Protein AF-A0A968NNT9-F1 (afdb_monomer_lite)

Sequence (101 aa):
MTQLTFDQFLHPLSEFPQVINPNNTGEPMLDFHTMAGLVLYAACANNHQQASEEILSTSAINAGIVDVEVLFERCKTGDRAAILQMISLMASGMETNIITN

Foldseek 3Di:
DPQDDLVLQQAPPFPPPDFDDPPVPDDTDGQLLNVLSVLLCCCLRVVPVVSLVVLCVLLVVPCPPDPLVVLSVCSNVSNSVSSNVSSVSNSVSVVVVVVVD

Secondary structure (DSSP, 8-state):
-PPP-GGGG--TT--TT-EE-TTSSS--EE-HHHHHHHHHHHHHHTT-HHHHHHHHHHHHTT-SS--HHHHHHHHHHT-HHHHHHHHHHHHHHHHHHHHT-

Radius of gyration: 13.61 Å; chains: 1; bounding box: 32×38×32 Å

pLDDT: mean 76.69, std 12.19, range [41.78, 91.5]

Structure (mmCIF, N/CA/C/O backbone):
data_AF-A0A968NNT9-F1
#
_entry.id   AF-A0A968NNT9-F1
#
loop_
_atom_site.group_PDB
_atom_site.id
_atom_site.type_symbol
_atom_site.label_atom_id
_atom_site.label_alt_id
_atom_site.label_comp_id
_atom_site.label_asym_id
_atom_site.label_entity_id
_atom_site.label_seq_id
_atom_site.pdbx_PDB_ins_code
_atom_site.Cartn_x
_atom_site.Cartn_y
_atom_site.Cartn_z
_atom_site.occupancy
_atom_site.B_iso_or_equiv
_atom_site.auth_seq_id
_atom_site.auth_comp_id
_atom_site.auth_asym_id
_atom_site.auth_atom_id
_atom_site.pdbx_PDB_model_num
ATOM 1 N N . MET A 1 1 ? 0.821 -15.588 10.966 1.00 57.06 1 MET A N 1
ATOM 2 C CA . MET A 1 1 ? 0.535 -14.408 10.125 1.00 57.06 1 MET A CA 1
ATOM 3 C C . MET A 1 1 ? 0.694 -14.827 8.683 1.00 57.06 1 MET A C 1
ATOM 5 O O . MET A 1 1 ? 1.629 -15.567 8.396 1.00 57.06 1 MET A O 1
ATOM 9 N N . THR A 1 2 ? -0.223 -14.421 7.812 1.00 66.94 2 THR A N 1
ATOM 10 C CA . THR A 1 2 ? -0.061 -14.601 6.366 1.00 66.94 2 THR A CA 1
ATOM 11 C C . THR A 1 2 ? 1.131 -13.765 5.918 1.00 66.94 2 THR A C 1
ATOM 13 O O . THR A 1 2 ? 1.236 -12.603 6.302 1.00 66.94 2 THR A O 1
ATOM 16 N N . GLN A 1 3 ? 2.056 -14.352 5.162 1.00 74.69 3 GLN A N 1
ATOM 17 C CA . GLN A 1 3 ? 3.175 -13.601 4.607 1.00 74.69 3 GLN A CA 1
ATOM 18 C C . GLN A 1 3 ? 2.652 -12.734 3.460 1.00 74.69 3 GLN A C 1
ATOM 20 O O . GLN A 1 3 ? 2.132 -13.258 2.476 1.00 74.69 3 GLN A O 1
ATOM 25 N N . LEU A 1 4 ? 2.761 -11.417 3.621 1.00 82.62 4 LEU A N 1
ATOM 26 C CA . LEU A 1 4 ? 2.401 -10.449 2.592 1.00 82.62 4 LEU A CA 1
ATOM 27 C C . LEU A 1 4 ? 3.458 -10.465 1.486 1.00 82.62 4 LEU A C 1
ATOM 29 O O . LEU A 1 4 ? 4.656 -10.488 1.776 1.00 82.62 4 LEU A O 1
ATOM 33 N N . THR A 1 5 ? 3.026 -10.448 0.229 1.00 86.44 5 THR A N 1
ATOM 34 C CA . THR A 1 5 ? 3.928 -10.367 -0.929 1.00 86.44 5 THR A CA 1
ATOM 35 C C . THR A 1 5 ? 3.764 -9.030 -1.631 1.00 86.44 5 THR A C 1
ATOM 37 O O . THR A 1 5 ? 2.682 -8.447 -1.619 1.00 86.44 5 THR A O 1
ATOM 40 N N . PHE A 1 6 ? 4.833 -8.547 -2.265 1.00 84.12 6 PHE A N 1
ATOM 41 C CA . PHE A 1 6 ? 4.834 -7.253 -2.949 1.00 84.12 6 PHE A CA 1
ATOM 42 C C . PHE A 1 6 ? 3.716 -7.124 -4.001 1.00 84.12 6 PHE A C 1
ATOM 44 O O . PHE A 1 6 ? 3.088 -6.076 -4.095 1.00 84.12 6 PHE A O 1
ATOM 51 N N . ASP A 1 7 ? 3.374 -8.207 -4.707 1.00 88.25 7 ASP A N 1
ATOM 52 C CA . ASP A 1 7 ? 2.312 -8.212 -5.728 1.00 88.25 7 ASP A CA 1
ATOM 53 C C . ASP A 1 7 ? 0.928 -7.819 -5.185 1.00 88.25 7 ASP A C 1
ATOM 55 O O . ASP A 1 7 ? 0.067 -7.346 -5.928 1.00 88.25 7 ASP A O 1
ATOM 59 N N . GLN A 1 8 ? 0.691 -7.989 -3.881 1.00 87.94 8 GLN A N 1
ATOM 60 C CA . GLN A 1 8 ? -0.559 -7.568 -3.243 1.00 87.94 8 GLN A CA 1
ATOM 61 C C . GLN A 1 8 ? -0.679 -6.041 -3.144 1.00 87.94 8 GLN A C 1
ATOM 63 O O . GLN A 1 8 ? -1.794 -5.538 -3.012 1.00 87.94 8 GLN A O 1
ATOM 68 N N . PHE A 1 9 ? 0.445 -5.327 -3.249 1.00 90.69 9 PHE A N 1
ATOM 69 C CA . PHE A 1 9 ? 0.566 -3.873 -3.143 1.00 90.69 9 PHE A CA 1
ATOM 70 C C . PHE A 1 9 ? 0.657 -3.182 -4.509 1.00 90.69 9 PHE A C 1
ATOM 72 O O . PHE A 1 9 ? 0.842 -1.969 -4.573 1.00 90.69 9 PHE A O 1
ATOM 79 N N . LEU A 1 10 ? 0.513 -3.927 -5.609 1.00 89.38 10 LEU A N 1
ATOM 80 C CA . LEU A 1 10 ? 0.420 -3.342 -6.941 1.00 89.38 10 LEU A CA 1
ATOM 81 C C . LEU A 1 10 ? -1.007 -2.849 -7.183 1.00 89.38 10 LEU A C 1
ATOM 83 O O . LEU A 1 10 ? -1.953 -3.637 -7.312 1.00 89.38 10 LEU A O 1
ATOM 87 N N . HIS A 1 11 ? -1.165 -1.527 -7.237 1.00 91.12 11 HIS A N 1
ATOM 88 C CA . HIS A 1 11 ? -2.427 -0.912 -7.618 1.00 91.12 11 HIS A CA 1
ATOM 89 C C . HIS A 1 11 ? -2.642 -1.058 -9.134 1.00 91.12 11 HIS A C 1
ATOM 91 O O . HIS A 1 11 ? -1.672 -0.997 -9.884 1.00 91.12 11 HIS A O 1
ATOM 97 N N . PRO A 1 12 ? -3.884 -1.207 -9.638 1.00 91.12 12 PRO A N 1
ATOM 98 C CA . PRO A 1 12 ? -4.135 -1.280 -11.084 1.00 91.12 12 PRO A CA 1
ATOM 99 C C . PRO A 1 12 ? -3.651 -0.064 -11.886 1.00 91.12 12 PRO A C 1
ATOM 101 O O . PRO A 1 12 ? -3.507 -0.161 -13.098 1.00 91.12 12 PRO A O 1
ATOM 104 N N . LEU A 1 13 ? -3.441 1.071 -11.211 1.00 90.19 13 LEU A N 1
ATOM 105 C CA . LEU A 1 13 ? -2.894 2.301 -11.793 1.00 90.19 13 LEU A CA 1
ATOM 106 C C . LEU A 1 13 ? -1.384 2.467 -11.551 1.00 90.19 13 LEU A C 1
ATOM 108 O O . LEU A 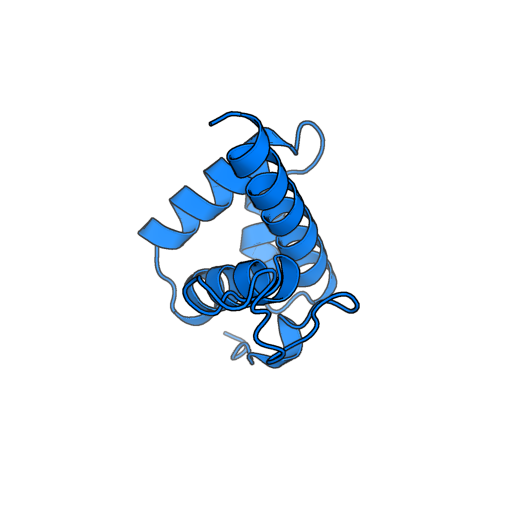1 13 ? -0.826 3.481 -11.948 1.00 90.19 13 LEU A O 1
ATOM 112 N N . SER A 1 14 ? -0.730 1.522 -10.869 1.00 88.12 14 SER A N 1
ATOM 113 C CA . SER A 1 14 ? 0.727 1.527 -10.727 1.00 88.12 14 SER A CA 1
ATOM 114 C C . SER A 1 14 ? 1.370 1.219 -12.070 1.00 88.12 14 SER A C 1
ATOM 116 O O . SER A 1 14 ? 1.054 0.205 -12.693 1.00 88.12 14 SER A O 1
ATOM 118 N N . GLU A 1 15 ? 2.341 2.033 -12.468 1.00 85.06 15 GLU A N 1
ATOM 119 C CA . GLU A 1 15 ? 3.132 1.808 -13.677 1.00 85.06 15 GLU A CA 1
ATOM 120 C C . GLU A 1 15 ? 4.450 1.076 -13.357 1.00 85.06 15 GLU A C 1
ATOM 122 O O . GLU A 1 15 ? 5.418 1.179 -14.091 1.00 85.06 15 GLU A O 1
ATOM 127 N N . PHE A 1 16 ? 4.528 0.309 -12.262 1.00 78.44 16 PHE A N 1
ATOM 128 C CA . PHE A 1 16 ? 5.760 -0.337 -11.782 1.00 78.44 16 PHE A CA 1
ATOM 129 C C . PHE A 1 16 ? 6.500 -1.184 -12.850 1.00 78.44 16 PHE A C 1
ATOM 131 O O . PHE A 1 16 ? 5.865 -2.007 -13.514 1.00 78.44 16 PHE A O 1
ATOM 138 N N . PRO A 1 17 ? 7.849 -1.120 -12.949 1.00 72.12 17 PRO A N 1
ATOM 139 C CA . PRO A 1 17 ? 8.782 -0.178 -12.327 1.00 72.12 17 PRO A CA 1
ATOM 140 C C . PRO A 1 17 ? 9.116 0.974 -13.291 1.00 72.12 17 PRO A C 1
ATOM 142 O O . PRO A 1 17 ? 10.287 1.292 -13.499 1.00 72.12 17 PRO A O 1
ATOM 145 N N . GLN A 1 18 ? 8.121 1.546 -13.968 1.00 71.31 18 GLN A N 1
ATOM 146 C CA . GLN A 1 18 ? 8.333 2.636 -14.907 1.00 71.31 18 GLN A CA 1
ATOM 147 C C . GLN A 1 18 ? 8.849 3.851 -14.147 1.00 71.31 18 GLN A C 1
ATOM 149 O O . GLN A 1 18 ? 8.154 4.519 -13.384 1.00 71.31 18 GLN A O 1
ATOM 154 N N . VAL A 1 19 ? 10.130 4.104 -14.360 1.00 71.31 19 VAL A N 1
ATOM 155 C CA . VAL A 1 19 ? 10.823 5.262 -13.840 1.00 71.31 19 VAL A CA 1
ATOM 156 C C . VAL A 1 19 ? 10.557 6.420 -14.791 1.00 71.31 19 VAL A C 1
ATOM 158 O O . VAL A 1 19 ? 10.972 6.391 -15.952 1.00 71.31 19 VAL A O 1
ATOM 161 N N . ILE A 1 20 ? 9.862 7.441 -14.303 1.00 70.25 20 ILE A N 1
ATOM 162 C CA . ILE A 1 20 ? 9.562 8.642 -15.071 1.00 70.25 20 ILE A CA 1
ATOM 163 C C . ILE A 1 20 ? 10.675 9.674 -14.878 1.00 70.25 20 ILE A C 1
ATOM 165 O O . ILE A 1 20 ? 11.071 10.003 -13.761 1.00 70.25 20 ILE A O 1
ATOM 169 N N . ASN A 1 21 ? 11.180 10.209 -15.990 1.00 69.81 21 ASN A N 1
ATOM 170 C CA . ASN A 1 21 ? 12.005 11.414 -15.998 1.00 69.81 21 ASN A CA 1
ATOM 171 C C . ASN A 1 21 ? 11.259 12.503 -16.781 1.00 69.81 21 ASN A C 1
ATOM 173 O O . ASN A 1 21 ? 11.466 12.633 -17.989 1.00 69.81 21 ASN A O 1
ATOM 177 N N . PRO A 1 22 ? 10.353 13.254 -16.131 1.00 60.19 22 PRO A N 1
ATOM 178 C CA . PRO A 1 22 ? 9.427 14.138 -16.833 1.00 60.19 22 PRO A CA 1
ATOM 179 C C . PRO A 1 22 ? 10.113 15.262 -17.626 1.00 60.19 22 PRO A C 1
ATOM 181 O O . PRO A 1 22 ? 9.529 15.740 -18.592 1.00 60.19 22 PRO A O 1
ATOM 184 N N . ASN A 1 23 ? 11.350 15.652 -17.280 1.00 59.75 23 ASN A N 1
ATOM 185 C CA . ASN A 1 23 ? 12.035 16.797 -17.901 1.00 59.75 23 ASN A CA 1
ATOM 186 C C . ASN A 1 23 ? 13.460 16.509 -18.413 1.00 59.75 23 ASN A C 1
ATOM 188 O O . ASN A 1 23 ? 14.147 17.433 -18.839 1.00 59.75 23 ASN A O 1
ATOM 192 N N . ASN A 1 24 ? 13.928 15.256 -18.379 1.00 63.56 24 ASN A N 1
ATOM 193 C CA . ASN A 1 24 ? 15.282 14.833 -18.784 1.00 63.56 24 ASN A CA 1
ATOM 194 C C . ASN A 1 24 ? 16.447 15.593 -18.100 1.00 63.56 24 ASN A C 1
ATOM 196 O O . ASN A 1 24 ? 17.591 15.535 -18.548 1.00 63.56 24 ASN A O 1
ATOM 200 N N . THR A 1 25 ? 16.152 16.318 -17.019 1.00 65.81 25 THR A N 1
ATOM 201 C CA . THR A 1 25 ? 17.072 17.179 -16.257 1.00 65.81 25 THR A CA 1
ATOM 202 C C . THR A 1 25 ? 17.022 16.913 -14.752 1.00 65.81 25 THR A C 1
ATOM 204 O O . THR A 1 25 ? 17.809 17.496 -14.010 1.00 65.81 25 THR A O 1
ATOM 207 N N . GLY A 1 26 ? 16.116 16.038 -14.300 1.00 62.47 26 GLY A N 1
ATOM 208 C CA . GLY A 1 26 ? 15.920 15.689 -12.894 1.00 62.47 26 GLY A CA 1
ATOM 209 C C . GLY A 1 26 ? 16.277 14.240 -12.582 1.00 62.47 26 GLY A C 1
ATOM 210 O O . GLY A 1 26 ? 16.474 13.420 -13.487 1.00 62.47 26 GLY A O 1
ATOM 211 N N . GLU A 1 27 ? 16.349 13.940 -11.285 1.00 69.75 27 GLU A N 1
ATOM 212 C CA . GLU A 1 27 ? 16.462 12.565 -10.816 1.00 69.75 27 GLU A CA 1
ATOM 213 C C . GLU A 1 27 ? 15.217 11.759 -11.221 1.00 69.75 27 GLU A C 1
ATOM 215 O O . GLU A 1 27 ? 14.099 12.281 -11.201 1.00 69.75 27 GLU A O 1
ATOM 220 N N . PRO A 1 28 ? 15.401 10.494 -11.622 1.00 68.38 28 PRO A N 1
ATOM 221 C CA . PRO A 1 28 ? 14.300 9.593 -11.922 1.00 68.38 28 PRO A CA 1
ATOM 222 C C . PRO A 1 28 ? 13.336 9.446 -10.737 1.00 68.38 28 PRO A C 1
ATOM 224 O O . PRO A 1 28 ? 13.774 9.192 -9.617 1.00 68.38 28 PRO A O 1
ATOM 227 N N . MET A 1 29 ? 12.028 9.528 -10.992 1.00 78.75 29 MET A N 1
ATOM 228 C CA . MET A 1 29 ? 10.988 9.339 -9.974 1.00 78.75 29 MET A CA 1
ATOM 229 C C . MET A 1 29 ? 10.079 8.153 -10.312 1.00 78.75 29 MET A C 1
ATOM 231 O O . MET A 1 29 ? 9.953 7.754 -11.469 1.00 78.75 29 MET A O 1
ATOM 235 N N . LEU A 1 30 ? 9.455 7.577 -9.287 1.00 83.94 30 LEU A N 1
ATOM 236 C CA . LEU A 1 30 ? 8.408 6.563 -9.427 1.00 83.94 30 LEU A CA 1
ATOM 237 C C . LEU A 1 30 ? 7.035 7.241 -9.495 1.00 83.94 30 LEU A C 1
ATOM 239 O O . LEU A 1 30 ? 6.853 8.312 -8.913 1.00 83.94 30 LEU A O 1
ATOM 243 N N . ASP A 1 31 ? 6.063 6.608 -10.155 1.00 87.06 31 ASP A N 1
ATOM 244 C CA . AS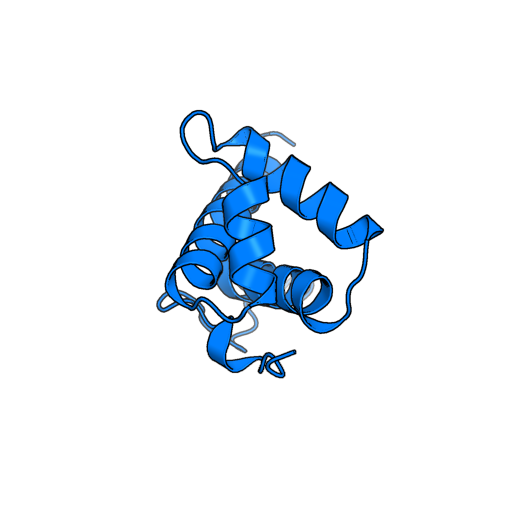P A 1 31 ? 4.674 7.072 -10.103 1.00 87.06 31 ASP A CA 1
ATOM 245 C C . ASP A 1 31 ? 4.100 6.984 -8.672 1.00 87.06 31 ASP A C 1
ATOM 247 O O . ASP A 1 31 ? 4.551 6.182 -7.844 1.00 87.06 31 ASP A O 1
ATOM 251 N N . PHE A 1 32 ? 3.095 7.815 -8.368 1.00 86.06 32 PHE A N 1
ATOM 252 C CA . PHE A 1 32 ? 2.528 7.930 -7.019 1.00 86.06 32 PHE A CA 1
ATOM 253 C C . PHE A 1 32 ? 1.976 6.611 -6.480 1.00 86.06 32 PHE A C 1
ATOM 255 O O . PHE A 1 32 ? 2.163 6.308 -5.302 1.00 86.06 32 PHE A O 1
ATOM 262 N N . HIS A 1 33 ? 1.323 5.807 -7.320 1.00 88.81 33 HIS A N 1
ATOM 263 C CA . HIS A 1 33 ? 0.750 4.535 -6.893 1.00 88.81 33 HIS A CA 1
ATOM 264 C C . HIS A 1 33 ? 1.834 3.499 -6.602 1.00 88.81 33 HIS A C 1
ATOM 266 O O . HIS A 1 33 ? 1.737 2.772 -5.614 1.00 88.81 33 HIS A O 1
ATOM 272 N N . THR A 1 34 ? 2.881 3.440 -7.424 1.00 89.88 34 THR A N 1
ATOM 273 C CA . THR A 1 34 ? 4.070 2.621 -7.168 1.00 89.88 34 THR A CA 1
ATOM 274 C C . THR A 1 34 ? 4.756 3.020 -5.863 1.00 89.88 34 THR A C 1
ATOM 276 O O . THR A 1 34 ? 5.075 2.160 -5.039 1.00 89.88 34 THR A O 1
ATOM 279 N N . MET A 1 35 ? 4.966 4.318 -5.649 1.00 87.88 35 MET A N 1
ATOM 280 C CA . MET A 1 35 ? 5.608 4.824 -4.440 1.00 87.88 35 MET A CA 1
ATOM 281 C C . MET A 1 35 ? 4.763 4.520 -3.193 1.00 87.88 35 MET A C 1
ATOM 283 O O . MET A 1 35 ? 5.281 3.977 -2.218 1.00 87.88 35 MET A O 1
ATOM 287 N N . ALA A 1 36 ? 3.452 4.770 -3.246 1.00 88.56 36 ALA A N 1
ATOM 288 C CA . ALA A 1 36 ? 2.514 4.435 -2.177 1.00 88.56 36 ALA A CA 1
ATOM 289 C C . ALA A 1 36 ? 2.486 2.926 -1.869 1.00 88.56 36 ALA A C 1
ATOM 291 O O . ALA A 1 36 ? 2.522 2.537 -0.701 1.00 88.56 36 ALA A O 1
ATOM 292 N N . GLY A 1 37 ? 2.491 2.070 -2.897 1.00 89.25 37 GLY A N 1
ATOM 293 C CA . GLY A 1 37 ? 2.571 0.615 -2.745 1.00 89.25 37 GLY A CA 1
ATOM 294 C C . GLY A 1 37 ? 3.847 0.153 -2.036 1.00 89.25 37 GLY A C 1
ATOM 295 O O . GLY A 1 37 ? 3.777 -0.679 -1.132 1.00 89.25 37 GLY A O 1
ATOM 296 N N . LEU A 1 38 ? 5.005 0.728 -2.380 1.00 87.69 38 LEU A N 1
ATOM 297 C CA . LEU A 1 38 ? 6.288 0.424 -1.732 1.00 87.69 38 LEU A CA 1
ATOM 298 C C . LEU A 1 38 ? 6.320 0.852 -0.261 1.00 87.69 38 LEU A C 1
ATOM 300 O O . LEU A 1 38 ? 6.756 0.075 0.591 1.00 87.69 38 LEU A O 1
ATOM 304 N N . VAL A 1 39 ? 5.842 2.061 0.045 1.00 86.81 39 VAL A N 1
ATOM 305 C CA . VAL A 1 39 ? 5.777 2.569 1.425 1.00 86.81 39 VAL A CA 1
ATOM 306 C C . VAL A 1 39 ? 4.830 1.704 2.263 1.00 86.81 39 VAL A C 1
ATOM 308 O O . VAL A 1 39 ? 5.189 1.282 3.364 1.00 86.81 39 VAL A O 1
ATOM 311 N N . LEU A 1 40 ? 3.656 1.358 1.725 1.00 87.94 40 LEU A N 1
ATOM 312 C CA . LEU A 1 40 ? 2.698 0.497 2.416 1.00 87.94 40 LEU A CA 1
ATOM 313 C C . LEU A 1 40 ? 3.231 -0.929 2.608 1.00 87.94 40 LEU A C 1
ATOM 315 O O . LEU A 1 40 ? 3.063 -1.497 3.686 1.00 87.94 40 LEU A O 1
ATOM 319 N N . TYR A 1 41 ? 3.914 -1.499 1.610 1.00 86.56 41 TYR A N 1
ATOM 320 C CA . TYR A 1 41 ? 4.594 -2.790 1.745 1.00 86.56 41 TYR A CA 1
ATOM 321 C C . TYR A 1 41 ? 5.635 -2.744 2.866 1.00 86.56 41 TYR A C 1
ATOM 323 O O . TYR A 1 41 ? 5.650 -3.623 3.729 1.00 86.56 41 TYR A O 1
ATOM 331 N N . ALA A 1 42 ? 6.463 -1.696 2.905 1.00 82.56 42 ALA A N 1
ATOM 332 C CA . ALA A 1 42 ? 7.469 -1.530 3.944 1.00 82.56 42 ALA A CA 1
ATOM 333 C C . ALA A 1 42 ? 6.844 -1.490 5.349 1.00 82.56 42 ALA A C 1
ATOM 335 O O . ALA A 1 42 ? 7.358 -2.144 6.255 1.00 82.56 42 ALA A O 1
ATOM 336 N N . ALA A 1 43 ? 5.712 -0.804 5.522 1.00 83.12 43 ALA A N 1
ATOM 337 C CA . ALA A 1 43 ? 5.031 -0.720 6.809 1.00 83.12 43 ALA A CA 1
ATOM 338 C C . ALA A 1 43 ? 4.261 -1.993 7.195 1.00 83.12 43 ALA A C 1
ATOM 340 O O . ALA A 1 43 ? 4.445 -2.491 8.307 1.00 83.12 43 ALA A O 1
ATOM 341 N N . CYS A 1 44 ? 3.433 -2.543 6.297 1.00 79.88 44 CYS A N 1
ATOM 342 C CA . CYS A 1 44 ? 2.593 -3.707 6.599 1.00 79.88 44 CYS A CA 1
ATOM 343 C C . CYS A 1 44 ? 3.405 -5.011 6.670 1.00 79.88 44 CYS A C 1
ATOM 345 O O . CYS A 1 44 ? 3.151 -5.833 7.548 1.00 79.88 44 CYS A O 1
ATOM 347 N N . ALA A 1 45 ? 4.380 -5.224 5.774 1.00 73.56 45 ALA A N 1
ATOM 348 C CA . ALA A 1 45 ? 5.129 -6.483 5.708 1.00 73.56 45 ALA A CA 1
ATOM 349 C C . ALA A 1 45 ? 6.308 -6.545 6.694 1.00 73.56 45 ALA A C 1
ATOM 351 O O . ALA A 1 45 ? 6.629 -7.632 7.172 1.00 73.56 45 ALA A O 1
ATOM 352 N N . ASN A 1 46 ? 6.928 -5.406 7.036 1.00 67.06 46 ASN A N 1
ATOM 353 C CA . ASN A 1 46 ? 8.081 -5.374 7.951 1.00 67.06 46 ASN A CA 1
ATOM 354 C 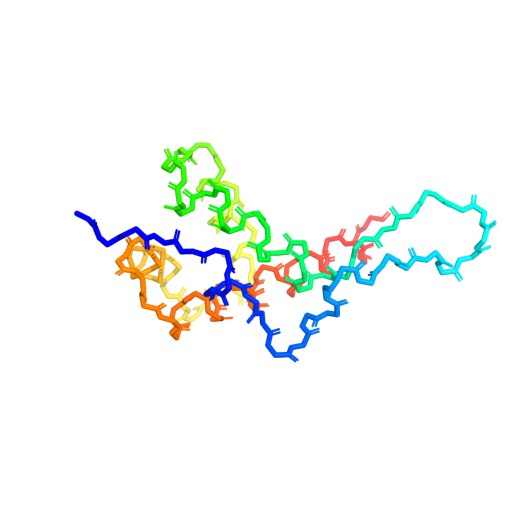C . ASN A 1 46 ? 7.741 -4.904 9.376 1.00 67.06 46 ASN A C 1
ATOM 356 O O . ASN A 1 46 ? 8.655 -4.698 10.172 1.00 67.06 46 ASN A O 1
ATOM 360 N N . ASN A 1 47 ? 6.454 -4.748 9.716 1.00 65.44 47 ASN A N 1
ATOM 361 C CA . ASN A 1 47 ? 5.984 -4.288 11.033 1.00 65.44 47 ASN A CA 1
ATOM 362 C C . ASN A 1 47 ? 6.699 -3.005 11.511 1.00 65.44 47 ASN A C 1
ATOM 364 O O . ASN A 1 47 ? 7.095 -2.879 12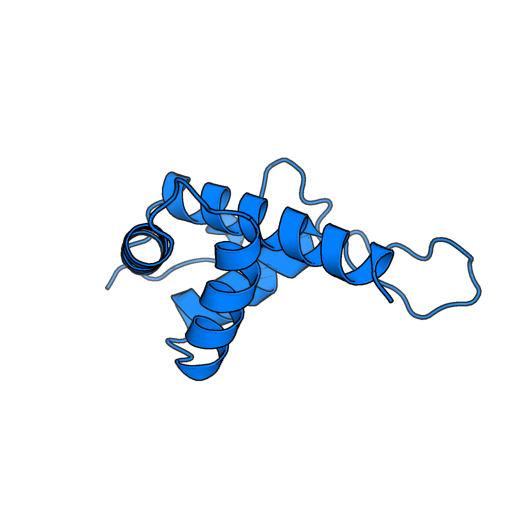.672 1.00 65.44 47 ASN A O 1
ATOM 368 N N . HIS A 1 48 ? 6.927 -2.068 10.590 1.00 68.00 48 HIS A N 1
ATOM 369 C CA . HIS A 1 48 ? 7.724 -0.877 10.857 1.00 68.00 48 HIS A CA 1
ATOM 370 C C . HIS A 1 48 ? 6.840 0.215 11.475 1.00 68.00 48 HIS A C 1
ATOM 372 O O . HIS A 1 48 ? 6.194 0.987 10.767 1.00 68.00 48 HIS A O 1
ATOM 378 N N . GLN A 1 49 ? 6.795 0.262 12.809 1.00 63.50 49 GLN A N 1
ATOM 379 C CA . GLN A 1 49 ? 5.857 1.091 13.582 1.00 63.50 49 GLN A CA 1
ATOM 380 C C . GLN A 1 49 ? 5.909 2.586 13.217 1.00 63.50 49 GLN A C 1
ATOM 382 O O . GLN A 1 49 ? 4.869 3.203 13.024 1.00 63.50 49 GLN A O 1
ATOM 387 N N . GLN A 1 50 ? 7.100 3.152 13.017 1.00 65.62 50 GLN A N 1
ATOM 388 C CA . GLN A 1 50 ? 7.244 4.563 12.635 1.00 65.62 50 GLN A CA 1
ATOM 389 C C . GLN A 1 50 ? 6.697 4.854 11.226 1.00 65.62 50 GLN A C 1
ATOM 391 O O . GLN A 1 50 ? 6.076 5.886 10.999 1.00 65.62 50 GLN A O 1
ATOM 396 N N . ALA A 1 51 ? 6.865 3.914 10.288 1.00 63.66 51 ALA A N 1
ATOM 397 C CA . ALA A 1 51 ? 6.309 4.061 8.942 1.00 63.66 51 ALA A CA 1
ATOM 398 C C . ALA A 1 51 ? 4.777 3.949 8.969 1.00 63.66 51 ALA A C 1
ATOM 400 O O . ALA A 1 51 ? 4.093 4.622 8.208 1.00 63.66 51 ALA A O 1
ATOM 401 N N . SER A 1 52 ? 4.229 3.141 9.883 1.00 65.44 52 SER A N 1
ATOM 402 C CA . SER A 1 52 ? 2.786 3.071 10.119 1.00 65.44 52 SER A CA 1
ATOM 403 C C . SER A 1 52 ? 2.213 4.423 10.550 1.00 65.44 52 SER A C 1
ATOM 405 O O . SER A 1 52 ? 1.173 4.821 10.041 1.00 65.44 52 SER A O 1
ATOM 407 N N . GLU A 1 53 ? 2.871 5.140 11.461 1.00 68.31 53 GLU A N 1
ATOM 408 C CA . GLU A 1 53 ? 2.397 6.441 11.958 1.00 68.31 53 GLU A CA 1
ATOM 409 C C . GLU A 1 53 ? 2.386 7.516 10.856 1.00 68.31 53 GLU A C 1
ATOM 411 O O . GLU A 1 53 ? 1.417 8.266 10.727 1.00 68.31 53 GLU A O 1
ATOM 416 N N . GLU A 1 54 ? 3.413 7.545 10.002 1.00 68.31 54 GLU A N 1
ATOM 417 C CA . GLU A 1 54 ? 3.485 8.458 8.850 1.00 68.31 54 GLU A CA 1
ATOM 418 C C . GLU A 1 54 ? 2.474 8.112 7.743 1.00 68.31 54 GLU A C 1
ATOM 420 O O . GLU A 1 54 ? 1.901 8.999 7.102 1.00 68.31 54 GLU A O 1
ATOM 425 N N . ILE A 1 55 ? 2.199 6.823 7.527 1.00 70.56 55 ILE A N 1
ATOM 426 C CA . ILE A 1 55 ? 1.153 6.373 6.599 1.00 70.56 55 ILE A CA 1
ATOM 427 C C . ILE A 1 55 ? -0.224 6.799 7.092 1.00 70.56 55 ILE A C 1
ATOM 429 O O . ILE A 1 55 ? -1.041 7.274 6.296 1.00 70.56 55 ILE A O 1
ATOM 433 N N . LEU A 1 56 ? -0.483 6.634 8.392 1.00 67.44 56 LEU A N 1
ATOM 434 C CA . LEU A 1 56 ? -1.740 7.035 9.011 1.00 67.44 56 LEU A CA 1
ATOM 435 C C . LEU A 1 56 ? -1.939 8.544 8.882 1.00 67.44 56 LEU A C 1
ATOM 437 O O . LEU A 1 56 ? -3.019 8.963 8.480 1.00 67.44 56 LEU A O 1
ATOM 441 N N . SER A 1 57 ? -0.908 9.356 9.133 1.00 68.81 57 SER A N 1
ATOM 442 C CA . SER A 1 57 ? -1.012 10.814 9.001 1.00 68.81 57 SER A CA 1
ATOM 443 C C . SER A 1 57 ? -1.233 11.258 7.550 1.00 68.81 57 SER A C 1
ATOM 445 O O . SER A 1 57 ? -2.137 12.049 7.292 1.00 68.81 57 SER A O 1
ATOM 447 N N . THR A 1 58 ? -0.497 10.689 6.590 1.00 68.12 58 THR A N 1
ATOM 448 C CA . THR A 1 58 ? -0.633 11.008 5.155 1.00 68.12 58 THR A CA 1
ATOM 449 C C . THR A 1 58 ? -2.001 10.596 4.606 1.00 68.12 58 THR A C 1
ATOM 451 O O . THR A 1 58 ? -2.601 11.320 3.813 1.00 68.12 58 THR A O 1
ATOM 454 N N . SER A 1 59 ? -2.528 9.453 5.051 1.00 64.75 59 SER A N 1
ATOM 455 C CA . SER A 1 59 ? -3.833 8.942 4.611 1.00 64.75 59 SER A CA 1
ATOM 456 C C . SER A 1 59 ? -5.002 9.648 5.310 1.00 64.75 59 SER A C 1
ATOM 458 O O . SER A 1 59 ? -6.051 9.849 4.698 1.00 64.75 59 SER A O 1
ATOM 460 N N . ALA A 1 60 ? -4.832 10.057 6.574 1.00 60.88 60 ALA A N 1
ATOM 461 C CA . ALA A 1 60 ? -5.854 10.742 7.367 1.00 60.88 60 ALA A CA 1
ATOM 462 C C . ALA A 1 60 ? -6.180 12.149 6.848 1.00 60.88 60 ALA A C 1
ATOM 464 O O . ALA A 1 60 ? -7.322 12.585 6.983 1.00 60.88 60 ALA A O 1
ATOM 465 N N . ILE A 1 61 ? -5.225 12.833 6.205 1.00 61.06 61 ILE A N 1
ATOM 466 C CA . ILE A 1 61 ? -5.427 14.177 5.631 1.00 61.06 61 ILE A CA 1
ATOM 467 C C . ILE A 1 61 ? -6.589 14.198 4.617 1.00 61.06 61 ILE A C 1
ATOM 469 O O . ILE A 1 61 ? -7.297 15.199 4.529 1.00 61.06 61 ILE A O 1
ATOM 473 N N . ASN A 1 62 ? -6.859 13.077 3.933 1.00 59.38 62 ASN A N 1
ATOM 474 C CA . ASN A 1 62 ? -7.912 12.966 2.915 1.00 59.38 62 ASN A CA 1
ATOM 475 C C . ASN A 1 62 ? -9.088 12.046 3.311 1.00 59.38 62 ASN A C 1
ATOM 477 O O . ASN A 1 62 ? -10.059 11.918 2.563 1.00 59.38 62 ASN A O 1
ATOM 481 N N . ALA A 1 63 ? -9.043 11.412 4.486 1.00 54.47 63 ALA A N 1
ATOM 482 C CA . ALA A 1 63 ? -9.967 10.352 4.888 1.00 54.47 63 ALA A CA 1
ATOM 483 C C . ALA A 1 63 ? -10.952 10.802 5.982 1.00 54.47 63 ALA A C 1
ATOM 485 O O . ALA A 1 63 ? -10.995 10.242 7.069 1.00 54.47 63 ALA A O 1
ATOM 486 N N . GLY A 1 64 ? -11.815 11.779 5.694 1.00 57.28 64 GLY A N 1
ATOM 487 C CA . GLY A 1 64 ? -12.875 12.183 6.637 1.00 57.28 64 GLY A CA 1
ATOM 488 C C . GLY A 1 64 ? -13.952 11.112 6.910 1.00 57.28 64 GLY A C 1
ATOM 489 O O . GLY A 1 64 ? -14.775 11.294 7.801 1.00 57.28 64 GLY A O 1
ATOM 490 N N . ILE A 1 65 ? -13.980 10.016 6.136 1.00 58.81 65 ILE A N 1
ATOM 491 C CA . ILE A 1 65 ? -15.017 8.959 6.179 1.00 58.81 65 ILE A CA 1
ATOM 492 C C . ILE A 1 65 ? -14.409 7.556 6.377 1.00 58.81 65 ILE A C 1
ATOM 494 O O . ILE A 1 65 ? -15.118 6.608 6.712 1.00 58.81 65 ILE A O 1
ATOM 498 N N . VAL A 1 66 ? -13.101 7.399 6.169 1.00 66.62 66 VAL A N 1
ATOM 499 C CA . VAL A 1 66 ? -12.447 6.088 6.157 1.00 66.62 66 VAL A CA 1
ATOM 500 C C . VAL A 1 66 ? -11.648 5.914 7.439 1.00 66.62 66 VAL A C 1
ATOM 502 O O . VAL A 1 66 ? -10.733 6.683 7.709 1.00 66.62 66 VAL A O 1
ATOM 505 N N . ASP A 1 67 ? -11.983 4.881 8.209 1.00 79.50 67 ASP A N 1
ATOM 506 C CA . ASP A 1 67 ? -11.205 4.474 9.376 1.00 79.50 67 ASP A CA 1
ATOM 507 C C . ASP A 1 67 ? -9.882 3.839 8.911 1.00 79.50 67 ASP A C 1
ATOM 509 O O . ASP A 1 67 ? -9.807 2.657 8.556 1.00 79.50 67 ASP A O 1
ATOM 513 N N . VAL A 1 68 ? -8.848 4.680 8.821 1.00 78.12 68 VAL A N 1
ATOM 514 C CA . VAL A 1 68 ? -7.518 4.310 8.319 1.00 78.12 68 VAL A CA 1
ATOM 515 C C . VAL A 1 68 ? -6.854 3.273 9.232 1.00 78.12 68 VAL A C 1
ATOM 517 O O . 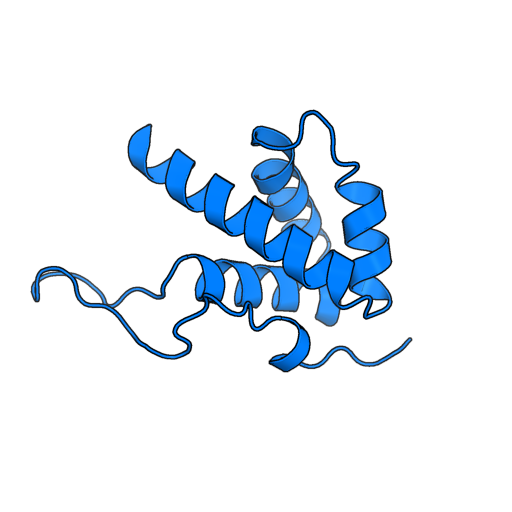VAL A 1 68 ? -6.133 2.405 8.745 1.00 78.12 68 VAL A O 1
ATOM 520 N N . GLU A 1 69 ? -7.141 3.300 10.536 1.00 81.56 69 GLU A N 1
ATOM 521 C CA . GLU A 1 69 ? -6.618 2.326 11.498 1.00 81.56 69 GLU A CA 1
ATOM 522 C C . GLU A 1 69 ? -7.198 0.932 11.224 1.00 81.56 69 GLU A C 1
ATOM 524 O O . GLU A 1 69 ? -6.456 -0.047 11.094 1.00 81.56 69 GLU A O 1
ATOM 529 N N . VAL A 1 70 ? -8.513 0.845 11.000 1.00 85.69 70 VAL A N 1
ATOM 530 C CA . VAL A 1 70 ? -9.174 -0.410 10.605 1.00 85.69 70 VAL A CA 1
ATOM 531 C C . VAL A 1 70 ? -8.661 -0.925 9.257 1.00 85.69 70 VAL A C 1
ATOM 533 O O . VAL A 1 70 ? -8.461 -2.133 9.091 1.00 85.69 70 VAL A O 1
ATOM 536 N N . LEU A 1 71 ? -8.427 -0.045 8.279 1.00 86.38 71 LEU A N 1
ATOM 537 C CA . LEU A 1 71 ? -7.830 -0.451 7.003 1.00 86.38 71 LEU A CA 1
ATOM 538 C C . LEU A 1 71 ? -6.397 -0.962 7.162 1.00 86.38 71 LEU A C 1
ATOM 540 O O . LEU A 1 71 ? -6.028 -1.939 6.506 1.00 86.38 71 LEU A O 1
ATOM 544 N N . PHE A 1 72 ? -5.604 -0.349 8.036 1.00 84.06 72 PHE A N 1
ATOM 545 C CA . PHE A 1 72 ? -4.235 -0.777 8.292 1.00 84.06 72 PHE A CA 1
ATOM 546 C C . PHE A 1 72 ? -4.177 -2.145 8.985 1.00 84.06 72 PHE A C 1
ATOM 548 O O . PHE A 1 72 ? -3.410 -3.019 8.574 1.00 84.06 72 PHE A O 1
ATOM 555 N N . GLU A 1 73 ? -5.050 -2.406 9.958 1.00 86.25 73 GLU A N 1
ATOM 556 C CA . GLU A 1 73 ? -5.143 -3.739 10.564 1.00 86.25 73 GLU A CA 1
ATOM 557 C C . GLU A 1 73 ? -5.565 -4.801 9.543 1.00 86.25 73 GLU A C 1
ATOM 559 O O . GLU A 1 73 ? -5.000 -5.896 9.502 1.00 86.25 73 GLU A O 1
ATOM 564 N N . ARG A 1 74 ? -6.479 -4.464 8.627 1.00 87.88 74 ARG A N 1
ATOM 565 C CA . ARG A 1 74 ? -6.833 -5.348 7.506 1.00 87.88 74 ARG A CA 1
ATOM 566 C C . ARG A 1 74 ? -5.659 -5.557 6.541 1.00 87.88 74 ARG A C 1
ATOM 568 O O . ARG A 1 74 ? -5.437 -6.696 6.119 1.00 87.88 74 ARG A O 1
ATOM 575 N N . CYS A 1 75 ? -4.852 -4.529 6.263 1.00 86.94 75 CYS A N 1
ATOM 576 C CA . CYS A 1 75 ? -3.613 -4.648 5.479 1.00 86.94 75 CYS A CA 1
ATOM 577 C C . CYS A 1 75 ? -2.667 -5.701 6.067 1.00 86.94 75 CYS A C 1
ATOM 579 O O . CYS A 1 75 ? -2.223 -6.598 5.351 1.00 86.94 75 CYS A O 1
ATOM 581 N N . LYS A 1 76 ? -2.432 -5.665 7.386 1.00 84.44 76 LYS A N 1
ATOM 582 C CA . LYS A 1 76 ? -1.572 -6.632 8.096 1.00 84.44 76 LYS A CA 1
ATOM 583 C C . LYS A 1 76 ? -2.040 -8.084 7.955 1.00 84.44 76 LYS A C 1
ATOM 585 O O . LYS A 1 76 ? -1.239 -9.007 8.089 1.00 84.44 76 LYS A O 1
ATOM 590 N N . THR A 1 77 ? -3.326 -8.301 7.675 1.00 87.44 77 THR A N 1
ATOM 591 C CA . THR A 1 77 ? -3.892 -9.642 7.441 1.00 87.44 77 THR A CA 1
ATOM 592 C C . THR A 1 77 ? -3.838 -10.109 5.985 1.00 87.44 77 THR A C 1
ATOM 594 O O . THR A 1 77 ? -4.100 -11.283 5.718 1.00 87.44 77 THR A O 1
ATOM 597 N N . GLY A 1 78 ? -3.467 -9.231 5.048 1.00 86.50 78 GLY A N 1
ATOM 598 C CA . GLY A 1 78 ? -3.445 -9.528 3.613 1.00 86.50 78 GLY A CA 1
ATOM 599 C C . GLY A 1 78 ? -4.764 -9.281 2.898 1.00 86.50 78 GLY A C 1
ATOM 600 O O . GLY A 1 78 ? -4.981 -9.818 1.812 1.00 86.50 78 GLY A O 1
ATOM 601 N N . ASP A 1 79 ? -5.647 -8.471 3.482 1.00 90.56 79 ASP A N 1
ATOM 602 C CA . ASP A 1 79 ? -6.876 -8.046 2.822 1.00 90.56 79 ASP A CA 1
ATOM 603 C C . ASP A 1 79 ? -6.550 -7.145 1.625 1.00 90.56 79 ASP A C 1
ATOM 605 O O . ASP A 1 79 ? -6.243 -5.958 1.761 1.00 90.56 79 ASP A O 1
ATOM 609 N N . ARG A 1 80 ? -6.643 -7.721 0.425 1.00 89.44 80 ARG A N 1
ATOM 610 C CA . ARG A 1 80 ? -6.305 -7.036 -0.824 1.00 89.44 80 ARG A CA 1
ATOM 611 C C . ARG A 1 80 ? -7.145 -5.782 -1.065 1.00 89.44 80 ARG A C 1
ATOM 613 O O . ARG A 1 80 ? -6.633 -4.823 -1.631 1.00 89.44 80 ARG A O 1
ATOM 620 N N . ALA A 1 81 ? -8.416 -5.766 -0.662 1.00 91.06 81 ALA A N 1
ATOM 621 C CA . ALA A 1 81 ? -9.256 -4.586 -0.854 1.00 91.06 81 ALA A CA 1
ATOM 622 C C . ALA A 1 81 ? -8.793 -3.441 0.053 1.00 91.06 81 ALA A C 1
ATOM 624 O O . ALA A 1 81 ? -8.673 -2.308 -0.409 1.00 91.06 81 ALA A O 1
ATOM 625 N N . ALA A 1 82 ? -8.466 -3.751 1.311 1.00 90.12 82 ALA A N 1
ATOM 626 C CA . ALA A 1 82 ? -7.909 -2.769 2.235 1.00 90.12 82 ALA A CA 1
ATOM 627 C C . ALA A 1 82 ? -6.545 -2.241 1.761 1.00 90.12 82 ALA A C 1
ATOM 629 O O . ALA A 1 82 ? -6.316 -1.035 1.797 1.00 90.12 82 ALA A O 1
ATOM 630 N N . ILE A 1 83 ? -5.678 -3.120 1.245 1.00 90.62 83 ILE A N 1
ATOM 631 C CA . ILE A 1 83 ? -4.373 -2.740 0.682 1.00 90.62 83 ILE A CA 1
ATOM 632 C C . ILE A 1 83 ? -4.545 -1.749 -0.477 1.00 90.62 83 ILE A C 1
ATOM 634 O O . ILE A 1 83 ? -3.951 -0.674 -0.466 1.00 90.62 83 ILE A O 1
ATOM 638 N N . LEU A 1 84 ? -5.398 -2.066 -1.455 1.00 91.50 84 LEU A N 1
ATOM 639 C CA . LEU A 1 84 ? -5.625 -1.192 -2.610 1.00 91.50 84 LEU A CA 1
ATOM 640 C C . LEU A 1 84 ? -6.258 0.149 -2.224 1.00 91.50 84 LEU A C 1
ATOM 642 O O . LEU A 1 84 ? -5.912 1.187 -2.794 1.00 91.50 84 LEU A O 1
ATOM 646 N N . GLN A 1 85 ? -7.159 0.140 -1.240 1.00 89.81 85 GLN A N 1
ATOM 647 C CA . GLN A 1 85 ? -7.775 1.359 -0.730 1.00 89.81 85 GLN A CA 1
ATOM 648 C C . GLN A 1 85 ? -6.749 2.256 -0.024 1.00 89.81 85 GLN A C 1
ATOM 650 O O . GLN A 1 85 ? -6.728 3.459 -0.272 1.00 89.81 85 GLN A O 1
ATOM 655 N N . MET A 1 86 ? -5.857 1.678 0.785 1.00 88.12 86 MET A N 1
ATOM 656 C CA . MET A 1 86 ? -4.757 2.409 1.422 1.00 88.12 86 MET A CA 1
ATOM 657 C C . MET A 1 86 ? -3.800 3.013 0.390 1.00 88.12 86 MET A C 1
ATOM 659 O O . MET A 1 86 ? -3.463 4.187 0.496 1.00 88.12 86 MET A O 1
ATOM 663 N N . ILE A 1 87 ? -3.431 2.265 -0.657 1.00 89.88 87 ILE A N 1
ATOM 664 C CA . ILE A 1 87 ? -2.576 2.790 -1.737 1.00 89.88 87 ILE A CA 1
ATOM 665 C C . ILE A 1 87 ? -3.231 3.984 -2.435 1.00 89.88 87 ILE A C 1
ATOM 667 O O . ILE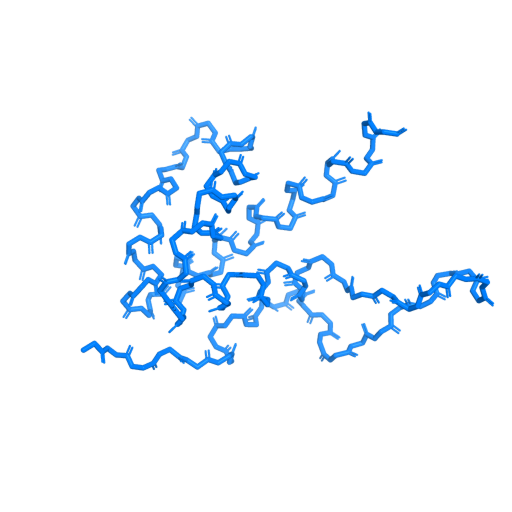 A 1 87 ? -2.555 4.965 -2.731 1.00 89.88 87 ILE A O 1
ATOM 671 N N . SER A 1 88 ? -4.544 3.929 -2.672 1.00 88.69 88 SER A N 1
ATOM 672 C CA . SER A 1 88 ? -5.285 5.037 -3.290 1.00 88.69 88 SER A CA 1
ATOM 673 C C . SER A 1 88 ? -5.282 6.293 -2.414 1.00 88.69 88 SER A C 1
ATOM 675 O O . SER A 1 88 ? -5.046 7.391 -2.914 1.00 88.69 88 SER A O 1
ATOM 677 N N . LEU A 1 89 ? -5.506 6.133 -1.104 1.00 85.69 89 LEU A N 1
ATOM 678 C CA . LEU A 1 89 ? -5.481 7.241 -0.143 1.00 85.69 89 LEU A CA 1
ATOM 679 C C . LEU A 1 89 ? -4.088 7.868 -0.040 1.00 85.69 89 LEU A C 1
ATOM 681 O O . LEU A 1 89 ? -3.959 9.090 -0.088 1.00 85.69 89 LEU A O 1
ATOM 685 N N . MET A 1 90 ? -3.050 7.035 0.049 1.00 85.31 90 MET A N 1
ATOM 686 C CA . MET A 1 90 ? -1.663 7.489 0.106 1.00 85.31 90 MET A CA 1
ATOM 687 C C . MET A 1 90 ? -1.251 8.209 -1.175 1.00 85.31 90 MET A C 1
ATOM 689 O O . MET A 1 90 ? -0.734 9.316 -1.088 1.00 85.31 90 MET A O 1
ATOM 693 N N . ALA A 1 91 ? -1.520 7.634 -2.351 1.00 85.94 91 ALA A N 1
ATOM 694 C CA . ALA A 1 91 ? -1.197 8.266 -3.630 1.00 85.94 91 ALA A CA 1
ATOM 695 C C . ALA A 1 91 ? -1.852 9.652 -3.748 1.00 85.94 91 ALA A C 1
ATOM 697 O O . ALA A 1 91 ? -1.171 10.627 -4.055 1.00 85.94 91 ALA A O 1
ATOM 698 N N . SER A 1 92 ? -3.134 9.764 -3.385 1.00 81.81 92 SER A N 1
ATOM 699 C CA . SER A 1 92 ? -3.839 11.049 -3.356 1.00 81.81 92 SER A CA 1
ATOM 700 C C . SER A 1 92 ? -3.222 12.042 -2.359 1.00 81.81 92 SER A C 1
ATOM 702 O O . SER A 1 92 ? -3.057 13.215 -2.685 1.00 81.81 92 SER A O 1
ATOM 704 N N . GLY A 1 93 ? -2.830 11.590 -1.161 1.00 76.44 93 GLY A N 1
ATOM 705 C CA . GLY A 1 93 ? -2.128 12.428 -0.179 1.00 76.44 93 GLY A CA 1
ATOM 706 C C . GLY A 1 93 ? -0.774 12.936 -0.688 1.00 76.44 93 GLY A C 1
ATOM 707 O O . GLY A 1 93 ? -0.433 14.110 -0.522 1.00 76.44 93 GLY A O 1
ATOM 708 N N . MET A 1 94 ? -0.017 12.076 -1.368 1.00 79.94 94 MET A N 1
ATOM 709 C CA . MET A 1 94 ? 1.274 12.424 -1.965 1.00 79.94 94 MET A CA 1
ATOM 710 C C . MET A 1 94 ? 1.136 13.441 -3.100 1.00 79.94 94 MET A C 1
ATOM 712 O O . MET A 1 94 ? 1.928 14.378 -3.160 1.00 79.94 94 MET A O 1
ATOM 716 N N . GLU A 1 95 ? 0.113 13.306 -3.947 1.00 75.00 95 GLU A N 1
ATOM 717 C CA . GLU A 1 95 ? -0.210 14.297 -4.981 1.00 75.00 95 GLU A CA 1
ATOM 718 C C . GLU A 1 95 ? -0.516 15.669 -4.368 1.00 75.00 95 GLU A C 1
ATOM 720 O O . GLU A 1 95 ? 0.015 16.687 -4.815 1.00 75.00 95 GLU A O 1
ATOM 725 N N . THR A 1 96 ? -1.327 15.711 -3.304 1.00 67.69 96 THR A N 1
ATOM 726 C CA . THR A 1 96 ? -1.719 16.978 -2.669 1.00 67.69 96 THR A CA 1
ATOM 727 C C . THR A 1 96 ? -0.556 17.710 -1.998 1.00 67.69 96 THR A C 1
ATOM 729 O O . THR A 1 96 ? -0.481 18.932 -2.099 1.00 67.69 96 THR A O 1
ATOM 732 N N . ASN A 1 97 ? 0.391 16.986 -1.388 1.00 60.09 97 ASN A N 1
ATOM 733 C CA . ASN A 1 97 ? 1.539 17.582 -0.691 1.00 60.09 97 ASN A CA 1
ATOM 734 C C . ASN A 1 97 ? 2.528 18.304 -1.625 1.00 60.09 97 ASN A C 1
ATOM 736 O O . ASN A 1 97 ? 3.278 19.165 -1.165 1.00 60.09 97 ASN A O 1
ATOM 740 N N . ILE A 1 98 ? 2.531 17.980 -2.921 1.00 57.69 98 ILE A N 1
ATOM 741 C CA . ILE A 1 98 ? 3.380 18.651 -3.919 1.00 57.69 98 ILE A CA 1
ATOM 742 C C . ILE A 1 98 ? 2.750 19.967 -4.396 1.00 57.69 98 ILE A C 1
ATOM 744 O O . ILE A 1 98 ? 3.471 20.884 -4.763 1.00 57.69 98 ILE A O 1
ATOM 748 N N . ILE A 1 99 ? 1.419 20.091 -4.378 1.00 49.62 99 ILE A N 1
ATOM 749 C CA . ILE A 1 99 ? 0.713 21.288 -4.876 1.00 49.62 99 ILE A CA 1
ATOM 750 C C . ILE A 1 99 ? 0.753 22.438 -3.852 1.00 49.62 99 ILE A C 1
ATOM 752 O O . ILE A 1 99 ? 0.599 23.603 -4.214 1.00 49.62 99 ILE A O 1
ATOM 756 N N . THR A 1 100 ? 0.953 22.126 -2.570 1.00 45.91 100 THR A N 1
ATOM 757 C CA . THR A 1 100 ? 0.951 23.102 -1.467 1.00 45.91 100 THR A CA 1
ATOM 758 C C . THR A 1 100 ? 2.334 23.590 -1.014 1.00 45.91 100 THR A C 1
ATOM 760 O O . THR A 1 100 ? 2.388 24.386 -0.078 1.00 45.91 100 THR A O 1
ATOM 763 N N . ASN A 1 101 ? 3.424 23.154 -1.654 1.00 41.78 101 ASN A N 1
ATOM 764 C CA . ASN A 1 101 ? 4.796 23.650 -1.439 1.00 41.78 101 ASN A CA 1
ATOM 765 C C . ASN A 1 101 ? 5.324 24.357 -2.691 1.00 41.78 101 ASN A C 1
ATOM 767 O O . ASN A 1 101 ? 6.131 25.298 -2.524 1.00 41.78 101 ASN A O 1
#